Protein AF-A0A0A1HPQ3-F1 (afdb_monomer_lite)

Sequence (159 aa):
MTERQSLLNYGIATAYYEGGYVRIQRSITTYQKNAFGQADNSYLDSETMHQSAFIVRRLQSVITSKYGRHKLASDGTRFGAGQPIVTPSTIRGELIAQYAKLELEGHVENAELFAEHLIVERDSQDPSRVNVLFPPDYINGLRVFALLNQFRLQYDAAA

Structure (mmCIF, N/CA/C/O backbone):
data_AF-A0A0A1HPQ3-F1
#
_entry.id   AF-A0A0A1HPQ3-F1
#
loop_
_atom_site.group_PDB
_atom_site.id
_atom_site.type_symbol
_atom_site.label_atom_id
_atom_site.label_alt_id
_atom_site.label_comp_id
_atom_site.label_asym_id
_atom_site.label_entity_id
_atom_site.label_seq_id
_atom_site.pdbx_PDB_ins_code
_atom_site.Cartn_x
_atom_site.Cartn_y
_atom_site.Cartn_z
_atom_site.occupancy
_atom_site.B_iso_or_equiv
_atom_site.auth_seq_id
_atom_site.auth_comp_id
_atom_site.auth_asym_id
_atom_site.auth_atom_id
_atom_site.pdbx_PDB_model_num
ATOM 1 N N . MET A 1 1 ? 27.795 -4.197 -19.875 1.00 54.59 1 MET A N 1
ATOM 2 C CA . MET A 1 1 ? 26.699 -3.466 -19.198 1.00 54.59 1 MET A CA 1
ATOM 3 C C . MET A 1 1 ? 26.479 -2.159 -19.935 1.00 54.59 1 MET A C 1
ATOM 5 O O . MET A 1 1 ? 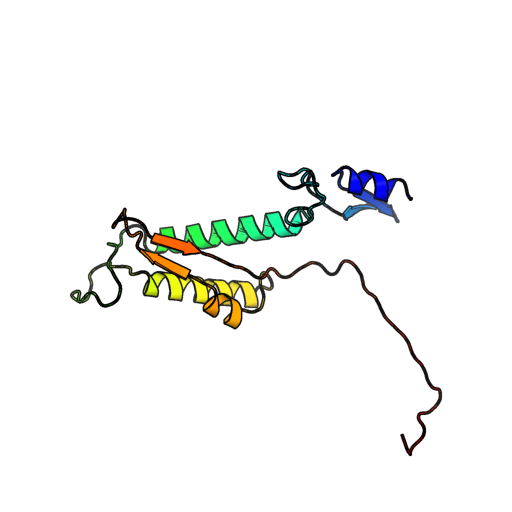27.457 -1.479 -20.209 1.00 54.59 1 MET A O 1
ATOM 9 N N . THR A 1 2 ? 25.243 -1.828 -20.306 1.00 83.38 2 THR A N 1
ATOM 10 C CA . THR A 1 2 ? 24.918 -0.526 -20.912 1.00 83.38 2 THR A CA 1
ATOM 11 C C . THR A 1 2 ? 24.932 0.565 -19.838 1.00 83.38 2 THR A C 1
ATOM 13 O O . THR A 1 2 ? 24.458 0.307 -18.735 1.00 83.38 2 THR A O 1
ATOM 16 N N . GLU A 1 3 ? 25.395 1.777 -20.148 1.00 86.00 3 GLU A N 1
ATOM 17 C CA . GLU A 1 3 ? 25.514 2.910 -19.205 1.00 86.00 3 GLU A CA 1
ATOM 18 C C . GLU A 1 3 ? 24.233 3.172 -18.388 1.00 86.00 3 GLU A C 1
ATOM 20 O O . GLU A 1 3 ? 24.280 3.385 -17.179 1.00 86.00 3 GLU A O 1
ATOM 25 N N . ARG A 1 4 ? 23.061 3.019 -19.017 1.00 86.06 4 ARG A N 1
ATOM 26 C CA . ARG A 1 4 ? 21.753 3.151 -18.352 1.00 86.06 4 ARG A CA 1
ATOM 27 C C . ARG A 1 4 ? 21.509 2.116 -17.252 1.00 86.06 4 ARG A C 1
ATOM 29 O O . ARG A 1 4 ? 20.929 2.443 -16.225 1.00 86.06 4 ARG A O 1
ATOM 36 N N . GLN A 1 5 ? 21.969 0.880 -17.444 1.00 85.19 5 GLN A N 1
ATOM 37 C CA . GLN A 1 5 ? 21.840 -0.163 -16.423 1.00 85.19 5 GLN A CA 1
ATOM 38 C C . GLN A 1 5 ? 22.733 0.145 -15.220 1.00 85.19 5 GLN A C 1
ATOM 40 O O . GLN A 1 5 ? 22.339 -0.114 -14.087 1.00 85.19 5 GLN A O 1
ATOM 45 N N . SER A 1 6 ? 23.907 0.739 -15.456 1.00 89.12 6 SER A N 1
ATOM 46 C CA . SER A 1 6 ? 24.766 1.215 -14.374 1.00 89.12 6 SER A CA 1
ATOM 47 C C . SER A 1 6 ? 24.057 2.293 -13.557 1.00 89.12 6 SER A C 1
ATOM 49 O O . SER A 1 6 ? 24.003 2.167 -12.341 1.00 89.12 6 SER A O 1
ATOM 51 N N . LEU A 1 7 ? 23.446 3.295 -14.203 1.00 90.06 7 LEU A N 1
ATOM 52 C CA . LEU A 1 7 ? 22.689 4.347 -13.507 1.00 90.06 7 LEU A CA 1
ATOM 53 C C . LEU A 1 7 ? 21.574 3.773 -12.619 1.00 90.06 7 LEU A C 1
ATOM 55 O O . LEU A 1 7 ? 21.462 4.157 -11.455 1.00 90.06 7 LEU A O 1
ATOM 59 N N . LEU A 1 8 ? 20.813 2.798 -13.127 1.00 88.44 8 LEU A N 1
ATOM 60 C CA . LEU A 1 8 ? 19.769 2.137 -12.341 1.00 88.44 8 LEU A CA 1
ATOM 61 C C . LEU A 1 8 ? 20.334 1.400 -11.117 1.00 88.44 8 LEU A C 1
ATOM 63 O O . LEU A 1 8 ? 19.769 1.501 -10.034 1.00 88.44 8 LEU A O 1
ATOM 67 N N . ASN A 1 9 ? 21.478 0.724 -11.252 1.00 84.50 9 ASN A N 1
ATOM 68 C CA . ASN A 1 9 ? 22.140 0.053 -10.125 1.00 84.50 9 ASN A CA 1
ATOM 69 C C . ASN A 1 9 ? 22.673 1.035 -9.059 1.00 84.50 9 ASN A C 1
ATOM 71 O O . ASN A 1 9 ? 22.987 0.622 -7.944 1.00 84.50 9 ASN A O 1
ATOM 75 N N . TYR A 1 10 ? 22.802 2.322 -9.396 1.00 88.00 10 TYR A N 1
ATOM 76 C CA . TYR A 1 10 ? 23.195 3.387 -8.470 1.00 88.00 10 TYR A CA 1
ATOM 77 C C . TYR A 1 10 ? 22.000 4.202 -7.947 1.00 88.00 10 TYR A C 1
ATOM 79 O O . TYR A 1 10 ? 22.204 5.238 -7.316 1.00 88.00 10 TYR A O 1
ATOM 87 N N . GLY A 1 11 ? 20.758 3.756 -8.173 1.00 88.06 11 GLY A N 1
ATOM 88 C CA . GLY A 1 11 ? 19.567 4.453 -7.674 1.00 88.06 11 GLY A CA 1
ATOM 89 C C . GLY A 1 11 ? 19.193 5.705 -8.469 1.00 88.06 11 GLY A C 1
ATOM 90 O O . GLY A 1 11 ? 18.516 6.586 -7.941 1.00 88.06 11 GLY A O 1
ATOM 91 N N . ILE A 1 12 ? 19.641 5.810 -9.723 1.00 91.25 12 ILE A N 1
ATOM 92 C CA . ILE A 1 12 ? 19.354 6.945 -10.603 1.00 91.25 12 ILE A CA 1
ATOM 93 C C . ILE A 1 12 ? 18.288 6.534 -11.622 1.00 91.25 12 ILE A C 1
ATOM 95 O O . ILE A 1 12 ? 18.503 5.641 -12.444 1.00 91.25 12 ILE A O 1
ATOM 99 N N . ALA A 1 13 ? 17.136 7.211 -11.583 1.00 91.81 13 ALA A N 1
ATOM 100 C CA . ALA A 1 13 ? 16.077 7.054 -12.576 1.00 91.81 13 ALA A CA 1
ATOM 101 C C . ALA A 1 13 ? 16.571 7.431 -13.982 1.00 91.81 13 ALA A C 1
ATOM 103 O O . ALA A 1 13 ? 17.382 8.340 -14.157 1.00 91.81 13 ALA A O 1
ATOM 104 N N . THR A 1 14 ? 16.066 6.735 -14.998 1.00 92.19 14 THR A N 1
ATOM 105 C CA . THR A 1 14 ? 16.537 6.889 -16.382 1.00 92.19 14 THR A CA 1
ATOM 106 C C . THR A 1 14 ? 15.423 7.355 -17.308 1.00 92.19 14 THR A C 1
ATOM 108 O O . THR A 1 14 ? 14.244 7.043 -17.120 1.00 92.19 14 THR A O 1
ATOM 111 N N . ALA A 1 15 ? 15.814 8.096 -18.342 1.00 92.38 15 ALA A N 1
ATOM 112 C CA . ALA A 1 15 ? 14.950 8.578 -19.408 1.00 92.38 15 ALA A CA 1
ATOM 113 C C . ALA A 1 15 ? 15.613 8.333 -20.768 1.00 92.38 15 ALA A C 1
ATOM 115 O O . ALA A 1 15 ? 16.831 8.152 -20.867 1.00 92.38 15 ALA A O 1
ATOM 116 N N . TYR A 1 16 ? 14.809 8.334 -21.825 1.00 91.06 16 TYR A N 1
ATOM 117 C CA . TYR A 1 16 ? 15.282 8.221 -23.198 1.00 91.06 16 TYR A CA 1
ATOM 118 C C . TYR A 1 16 ? 14.597 9.251 -24.093 1.00 91.06 16 TYR A C 1
ATOM 120 O O . TYR A 1 16 ? 13.502 9.724 -23.793 1.00 91.06 16 TYR A O 1
ATOM 128 N N . TYR A 1 17 ? 15.268 9.614 -25.181 1.00 93.25 17 TYR A N 1
ATOM 129 C CA . TYR A 1 17 ? 14.737 10.509 -26.199 1.00 93.25 17 TYR A CA 1
ATOM 130 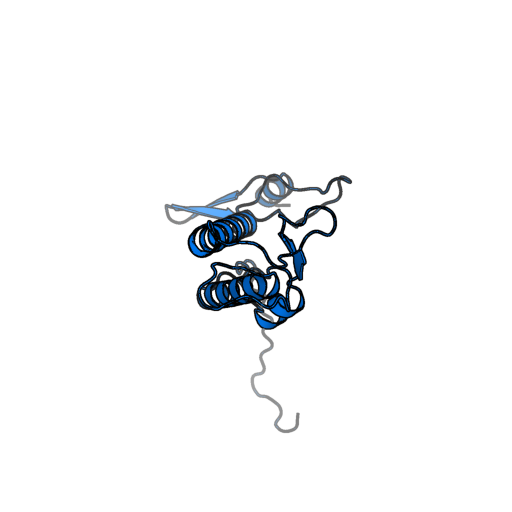C C . TYR A 1 17 ? 14.505 9.722 -27.481 1.00 93.25 17 TYR A C 1
ATOM 132 O O . TYR A 1 17 ? 15.414 9.048 -27.965 1.00 93.25 17 TYR A O 1
ATOM 140 N N . GLU A 1 18 ? 13.300 9.815 -28.027 1.00 92.56 18 GLU A N 1
ATOM 141 C CA . GLU A 1 18 ? 12.951 9.186 -29.294 1.00 92.56 18 GLU A CA 1
ATOM 142 C C . GLU A 1 18 ? 11.836 9.975 -29.982 1.00 92.56 18 GLU A C 1
ATOM 144 O O . GLU A 1 18 ? 10.845 10.356 -29.354 1.00 92.56 18 GLU A O 1
ATOM 149 N N . GLY A 1 19 ? 11.996 10.218 -31.286 1.00 89.31 19 GLY A N 1
ATOM 150 C CA . GLY A 1 19 ? 10.945 10.808 -32.117 1.00 89.31 19 GLY A CA 1
ATOM 151 C C . GLY A 1 19 ? 10.482 12.199 -31.673 1.00 89.31 19 GLY A C 1
ATOM 152 O O . GLY A 1 19 ? 9.301 12.500 -31.798 1.00 89.31 19 GLY A O 1
ATOM 153 N N . GLY A 1 20 ? 11.376 13.033 -31.128 1.00 95.19 20 GLY A N 1
ATOM 154 C CA . GLY A 1 20 ? 11.040 14.403 -30.716 1.00 95.19 20 GLY A CA 1
ATOM 155 C C . GLY A 1 20 ? 10.730 14.582 -29.230 1.00 95.19 20 GLY A C 1
ATOM 156 O O . GLY A 1 20 ? 10.661 15.719 -28.770 1.00 95.19 20 GLY A O 1
ATOM 157 N N . TYR A 1 21 ? 10.587 13.496 -28.466 1.00 92.44 21 TYR A N 1
ATOM 158 C CA . TYR A 1 21 ? 10.111 13.552 -27.084 1.00 92.44 21 TYR A CA 1
ATOM 159 C C . TYR A 1 21 ? 11.056 12.841 -26.118 1.00 92.44 21 TYR A C 1
ATOM 161 O O . TYR A 1 21 ? 11.641 11.808 -26.444 1.00 92.44 21 TYR A O 1
ATOM 169 N N . VAL A 1 22 ? 11.162 13.382 -24.902 1.00 92.88 22 VAL A N 1
ATOM 170 C CA . VAL A 1 22 ? 11.797 12.707 -23.764 1.00 92.88 22 VAL A CA 1
ATOM 171 C C . VAL A 1 22 ? 10.738 11.897 -23.027 1.00 92.88 22 VAL A C 1
ATOM 173 O O . VAL A 1 22 ? 9.661 12.405 -22.719 1.00 92.88 22 VAL A O 1
ATOM 176 N N . ARG A 1 23 ? 11.049 10.636 -22.735 1.00 90.88 23 ARG A N 1
ATOM 177 C CA . ARG A 1 23 ? 10.182 9.702 -22.018 1.00 90.88 23 ARG A CA 1
ATOM 178 C C . ARG A 1 23 ? 10.930 9.100 -20.839 1.00 90.88 23 ARG A C 1
ATOM 180 O O . ARG A 1 23 ? 12.125 8.819 -20.924 1.00 90.88 23 ARG A O 1
ATOM 187 N N . ILE A 1 24 ? 10.214 8.883 -19.742 1.00 90.75 24 ILE A N 1
ATOM 188 C CA . ILE A 1 24 ? 10.736 8.137 -18.597 1.00 90.75 24 ILE A CA 1
ATOM 189 C C . ILE A 1 24 ? 10.919 6.684 -19.035 1.00 90.75 24 ILE A C 1
ATOM 191 O O . ILE A 1 24 ? 9.993 6.072 -19.559 1.00 90.75 24 ILE A O 1
ATOM 195 N N . GLN A 1 25 ? 12.119 6.145 -18.826 1.00 88.06 25 GLN A N 1
ATOM 196 C CA . GLN A 1 25 ? 12.401 4.734 -19.072 1.00 88.06 25 GLN A CA 1
ATOM 197 C C . GLN A 1 25 ? 12.076 3.905 -17.829 1.00 88.06 25 GLN A C 1
ATOM 199 O O . GLN A 1 25 ? 11.348 2.919 -17.911 1.00 88.06 25 GLN A O 1
ATOM 204 N N . ARG A 1 26 ? 12.620 4.303 -16.673 1.00 89.38 26 ARG A N 1
ATOM 205 C CA . ARG A 1 26 ? 12.306 3.692 -15.380 1.00 89.38 26 ARG A CA 1
ATOM 206 C C . ARG A 1 26 ? 12.525 4.687 -14.249 1.00 89.38 26 ARG A C 1
ATOM 208 O O . ARG A 1 26 ? 13.618 5.242 -14.113 1.00 89.38 26 ARG A O 1
ATOM 215 N N . SER A 1 27 ? 11.497 4.846 -13.426 1.00 90.62 27 SER A N 1
ATOM 216 C CA . SER A 1 27 ? 11.533 5.640 -12.203 1.00 90.62 27 SER A CA 1
ATOM 217 C C . SER A 1 27 ? 11.855 4.743 -11.016 1.00 90.62 27 SER A C 1
ATOM 219 O O . SER A 1 27 ? 10.996 4.004 -10.544 1.00 90.62 27 SER A O 1
ATOM 221 N N . ILE A 1 28 ? 13.088 4.819 -10.523 1.00 91.19 28 ILE A N 1
ATOM 222 C CA . ILE A 1 28 ? 13.502 4.114 -9.308 1.00 91.19 28 ILE A CA 1
ATOM 223 C C . ILE A 1 28 ? 13.767 5.093 -8.168 1.00 91.19 28 ILE A C 1
ATOM 225 O O . ILE A 1 28 ? 14.018 6.278 -8.397 1.00 91.19 28 ILE A O 1
ATOM 229 N N . THR A 1 29 ? 13.719 4.593 -6.942 1.00 90.31 29 THR A N 1
ATOM 230 C CA . THR A 1 29 ? 14.148 5.310 -5.748 1.00 90.31 29 THR A CA 1
ATOM 231 C C . THR A 1 29 ? 15.654 5.135 -5.525 1.00 90.31 29 THR A C 1
ATOM 233 O O . THR A 1 29 ? 16.322 4.295 -6.136 1.00 90.31 29 THR A O 1
ATOM 236 N N . THR A 1 30 ? 16.197 5.911 -4.588 1.00 90.81 30 THR A N 1
ATOM 237 C CA . THR A 1 30 ? 17.578 5.756 -4.114 1.00 90.81 30 THR A CA 1
ATOM 238 C C . THR A 1 30 ? 17.755 4.563 -3.167 1.00 90.81 30 THR A C 1
ATOM 240 O O . THR A 1 30 ? 18.877 4.271 -2.753 1.00 90.81 30 THR A O 1
ATOM 243 N N . TYR A 1 31 ? 16.675 3.850 -2.825 1.00 87.69 31 TYR A N 1
ATOM 244 C CA . TYR A 1 31 ? 16.735 2.640 -2.016 1.00 87.69 31 TYR A CA 1
ATOM 245 C C . TYR A 1 31 ? 17.269 1.481 -2.863 1.00 87.69 31 TYR A C 1
ATOM 247 O O . TYR A 1 31 ? 16.612 1.020 -3.792 1.00 87.69 31 TYR A O 1
ATOM 255 N N . GLN A 1 32 ? 18.488 1.038 -2.555 1.00 86.06 32 GLN A N 1
ATOM 256 C CA . GLN A 1 32 ? 19.167 -0.056 -3.266 1.00 86.06 32 GLN A CA 1
ATOM 257 C C . GLN A 1 32 ? 19.515 -1.231 -2.349 1.00 86.06 32 GLN A C 1
ATOM 259 O O . GLN A 1 32 ? 19.761 -2.343 -2.816 1.00 86.06 32 GLN A O 1
ATOM 264 N N . LYS A 1 33 ? 19.621 -0.968 -1.043 1.00 88.31 33 LYS A N 1
ATOM 265 C CA . LYS A 1 33 ? 20.127 -1.916 -0.058 1.00 88.31 33 LYS A CA 1
ATOM 266 C C . LYS A 1 33 ? 19.297 -1.877 1.213 1.00 88.31 33 LYS A C 1
ATOM 268 O O . LYS A 1 33 ? 18.892 -0.801 1.651 1.00 88.31 33 LYS A O 1
ATOM 273 N N . ASN A 1 34 ? 19.129 -3.040 1.828 1.00 88.56 34 ASN A N 1
ATOM 274 C CA . ASN A 1 34 ? 18.545 -3.154 3.156 1.00 88.56 34 ASN A CA 1
ATOM 275 C C . ASN A 1 34 ? 19.520 -2.681 4.252 1.00 88.56 34 ASN A C 1
ATOM 277 O O . ASN A 1 34 ? 20.669 -2.313 3.986 1.00 88.56 34 ASN A O 1
ATOM 281 N N . ALA A 1 35 ? 19.074 -2.728 5.510 1.00 88.31 35 ALA A N 1
ATOM 282 C CA . ALA A 1 35 ? 19.870 -2.314 6.670 1.00 88.31 35 ALA A CA 1
ATOM 283 C C . ALA A 1 35 ? 21.193 -3.095 6.838 1.00 88.31 35 ALA A C 1
ATOM 285 O O . ALA A 1 35 ? 22.121 -2.595 7.467 1.00 88.31 35 ALA A O 1
ATOM 286 N N . PHE A 1 36 ? 21.301 -4.292 6.251 1.00 90.31 36 PHE A N 1
ATOM 287 C CA . PHE A 1 36 ? 22.507 -5.127 6.265 1.00 90.31 36 PHE A CA 1
ATOM 288 C C . PHE A 1 36 ? 23.408 -4.901 5.040 1.00 90.31 36 PHE A C 1
ATOM 290 O O . PHE A 1 36 ? 24.392 -5.614 4.850 1.00 90.31 36 PHE A O 1
ATOM 297 N N . GLY A 1 37 ? 23.084 -3.926 4.185 1.00 85.81 37 GLY A N 1
ATOM 298 C CA . GLY A 1 37 ? 23.857 -3.605 2.988 1.00 85.81 37 GLY A CA 1
ATOM 299 C C . GLY A 1 37 ? 23.677 -4.591 1.827 1.00 85.81 37 GLY A C 1
ATOM 300 O O . GLY A 1 37 ? 24.415 -4.495 0.841 1.00 85.81 37 GLY A O 1
ATOM 301 N N . GLN A 1 38 ? 22.718 -5.515 1.921 1.00 87.81 38 GLN A N 1
ATOM 302 C CA . GLN A 1 38 ? 22.377 -6.462 0.856 1.00 87.81 38 GLN A CA 1
ATOM 303 C C . GLN A 1 38 ? 21.414 -5.815 -0.139 1.00 87.81 38 GLN A C 1
ATOM 305 O O . GLN A 1 38 ? 20.610 -4.975 0.255 1.00 87.81 38 GLN A O 1
ATOM 310 N N . ALA A 1 39 ? 21.497 -6.201 -1.415 1.00 85.00 39 ALA A N 1
ATOM 311 C CA . ALA A 1 39 ? 20.596 -5.694 -2.448 1.00 85.00 39 ALA A CA 1
ATOM 312 C C . ALA A 1 39 ? 19.136 -6.037 -2.113 1.00 85.00 39 ALA A C 1
ATOM 314 O O . ALA A 1 39 ? 18.830 -7.188 -1.808 1.00 85.00 39 ALA A O 1
ATOM 315 N N . ASP A 1 40 ? 18.259 -5.037 -2.177 1.00 84.69 40 ASP A N 1
ATOM 316 C CA . ASP A 1 40 ? 16.842 -5.163 -1.835 1.00 84.69 40 ASP A CA 1
ATOM 317 C C . ASP A 1 40 ? 16.005 -4.303 -2.786 1.00 84.69 40 ASP A C 1
ATOM 319 O O . ASP A 1 40 ? 16.295 -3.123 -2.996 1.00 84.69 40 ASP A O 1
ATOM 323 N N . ASN A 1 41 ? 14.981 -4.911 -3.384 1.00 81.88 41 ASN A N 1
ATOM 324 C CA . ASN A 1 41 ? 14.104 -4.272 -4.356 1.00 81.88 41 ASN A CA 1
ATOM 325 C C . ASN A 1 41 ? 12.747 -3.838 -3.781 1.00 81.88 41 ASN A C 1
ATOM 327 O O . ASN A 1 41 ? 11.953 -3.264 -4.526 1.00 81.88 41 ASN A O 1
ATOM 331 N N . SER A 1 42 ? 12.493 -4.051 -2.487 1.00 81.81 42 SER A N 1
ATOM 332 C CA . SER A 1 42 ? 11.188 -3.821 -1.846 1.00 81.81 42 SER A CA 1
ATOM 333 C C . SER A 1 42 ? 10.649 -2.400 -2.041 1.00 81.81 42 SER A C 1
ATOM 335 O O . SER A 1 42 ? 9.445 -2.197 -2.158 1.00 81.81 42 SER A O 1
ATOM 337 N N . TYR A 1 43 ? 11.544 -1.412 -2.124 1.00 83.75 43 TYR A N 1
ATOM 338 C CA . TYR A 1 43 ? 11.203 -0.005 -2.363 1.00 83.75 43 TYR A CA 1
ATOM 339 C C . TYR A 1 43 ? 11.883 0.566 -3.609 1.00 83.75 43 TYR A C 1
ATOM 341 O O . TYR A 1 43 ? 12.052 1.779 -3.717 1.00 83.75 43 TYR A O 1
ATOM 349 N N . LEU A 1 44 ? 12.320 -0.292 -4.535 1.00 87.62 44 LEU A N 1
ATOM 350 C CA . LEU A 1 44 ? 13.103 0.130 -5.696 1.00 87.62 44 LEU A CA 1
ATOM 351 C C . LEU A 1 44 ? 12.277 0.970 -6.666 1.00 87.62 44 LEU A C 1
ATOM 353 O O . LEU A 1 44 ? 12.744 2.012 -7.106 1.00 87.62 44 LEU A O 1
ATOM 357 N N . ASP A 1 45 ? 11.076 0.522 -7.019 1.00 88.75 45 ASP A N 1
ATOM 358 C CA . ASP A 1 45 ? 10.247 1.207 -8.007 1.00 88.75 45 ASP A CA 1
ATOM 359 C C . ASP A 1 45 ? 9.422 2.322 -7.351 1.00 88.75 45 ASP A C 1
ATOM 361 O O . ASP A 1 45 ? 8.755 2.140 -6.329 1.00 88.75 45 ASP A O 1
ATOM 365 N N . SER A 1 46 ? 9.476 3.510 -7.955 1.00 90.69 46 SER A N 1
ATOM 366 C CA . SER A 1 46 ? 8.821 4.701 -7.412 1.00 90.69 46 SER A CA 1
ATOM 367 C C . SER A 1 46 ? 7.297 4.581 -7.459 1.00 90.69 46 SER A C 1
ATOM 369 O O . SER A 1 46 ? 6.603 5.059 -6.561 1.00 90.69 46 SER A O 1
ATOM 371 N N . GLU A 1 47 ? 6.761 3.925 -8.487 1.00 90.44 47 GLU A N 1
ATOM 372 C CA . GLU A 1 47 ? 5.325 3.776 -8.709 1.00 90.44 47 GLU A CA 1
ATOM 373 C C . GLU A 1 47 ? 4.645 3.039 -7.543 1.00 90.44 47 GLU A C 1
ATOM 375 O O . GLU A 1 47 ? 3.648 3.531 -7.012 1.00 90.44 47 GLU A O 1
ATOM 380 N N . THR A 1 48 ? 5.249 1.949 -7.055 1.00 90.25 48 THR A N 1
ATOM 381 C CA . THR A 1 48 ? 4.764 1.181 -5.894 1.00 90.25 48 THR A CA 1
ATOM 382 C C . THR A 1 48 ? 4.700 2.046 -4.632 1.00 90.25 48 THR A C 1
ATOM 384 O O . THR A 1 48 ? 3.726 2.000 -3.878 1.00 90.25 48 THR A O 1
ATOM 387 N N . MET A 1 49 ? 5.698 2.909 -4.415 1.00 91.31 49 MET A N 1
ATOM 388 C CA . MET A 1 49 ? 5.715 3.823 -3.268 1.00 91.31 49 MET A CA 1
ATOM 389 C C . MET A 1 49 ? 4.637 4.902 -3.355 1.00 91.31 49 MET A C 1
ATOM 391 O O . MET A 1 49 ? 4.013 5.239 -2.346 1.00 91.31 49 MET A O 1
ATOM 395 N N . HIS A 1 50 ? 4.385 5.433 -4.552 1.00 92.75 50 HIS A N 1
ATOM 396 C CA . HIS A 1 50 ? 3.321 6.413 -4.766 1.00 92.75 50 HIS A CA 1
ATOM 397 C C . HIS A 1 50 ? 1.935 5.793 -4.565 1.00 92.75 50 HIS A C 1
ATOM 399 O O . HIS A 1 50 ? 1.084 6.406 -3.918 1.00 92.75 50 HIS A O 1
ATOM 405 N N . GLN A 1 51 ? 1.728 4.572 -5.055 1.00 93.81 51 GLN A N 1
ATOM 406 C CA . GLN A 1 51 ? 0.494 3.808 -4.871 1.00 93.81 51 GLN A CA 1
ATOM 407 C C . GLN A 1 51 ? 0.243 3.494 -3.393 1.00 93.81 51 GLN A C 1
ATOM 409 O O . GLN A 1 51 ? -0.839 3.781 -2.881 1.00 93.81 51 GLN A O 1
ATOM 414 N N . SER A 1 52 ? 1.271 3.029 -2.677 1.00 94.19 52 SER A N 1
ATOM 415 C CA . SER A 1 52 ? 1.223 2.818 -1.227 1.00 94.19 52 SER A CA 1
ATOM 416 C C . SER A 1 52 ? 0.828 4.094 -0.476 1.00 94.19 52 SER A C 1
ATOM 418 O O . SER A 1 52 ? -0.125 4.106 0.307 1.00 94.19 52 SER A O 1
ATOM 420 N N . ALA A 1 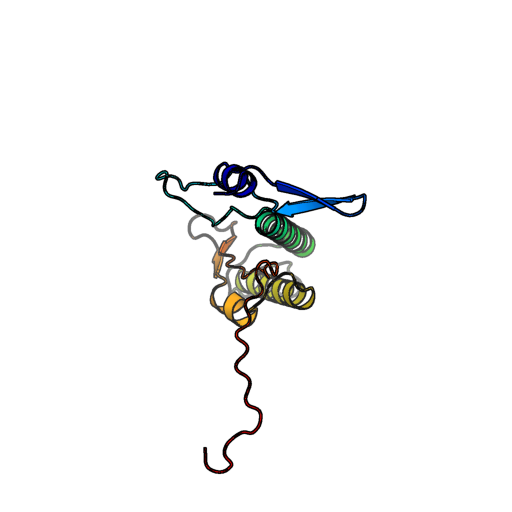53 ? 1.485 5.218 -0.781 1.00 94.88 53 ALA A N 1
ATOM 421 C CA . ALA A 1 53 ? 1.179 6.500 -0.154 1.00 94.88 53 ALA A CA 1
ATOM 422 C C . ALA A 1 53 ? -0.246 6.993 -0.463 1.00 94.88 53 ALA A C 1
ATOM 424 O O . ALA A 1 53 ? -0.903 7.567 0.408 1.00 94.88 53 ALA A O 1
ATOM 425 N N . PHE A 1 54 ? -0.733 6.787 -1.688 1.00 96.19 54 PHE A N 1
ATOM 426 C CA . PHE A 1 54 ? -2.108 7.103 -2.074 1.00 96.19 54 PHE A CA 1
ATOM 427 C C . PHE A 1 54 ? -3.122 6.289 -1.260 1.00 96.19 54 PHE A C 1
ATOM 429 O O . PHE A 1 54 ? -4.030 6.869 -0.657 1.00 96.19 54 PHE A O 1
ATOM 436 N N . ILE A 1 55 ? -2.931 4.970 -1.180 1.00 95.88 55 ILE A N 1
ATOM 437 C CA . ILE A 1 55 ? -3.837 4.055 -0.477 1.00 95.88 55 ILE A CA 1
ATOM 438 C C . ILE A 1 55 ? -3.883 4.386 1.016 1.00 95.88 55 ILE A C 1
ATOM 440 O O . ILE A 1 55 ? -4.967 4.596 1.558 1.00 95.88 55 ILE A O 1
ATOM 444 N N . VAL A 1 56 ? -2.731 4.541 1.675 1.00 95.25 56 VAL A N 1
ATOM 445 C CA . VAL A 1 56 ? -2.676 4.869 3.111 1.00 95.25 56 VAL A CA 1
ATOM 446 C C . VAL A 1 56 ? -3.392 6.189 3.418 1.00 95.25 56 VAL A C 1
ATOM 448 O O . VAL A 1 56 ? -4.190 6.255 4.356 1.00 95.25 56 VAL A O 1
ATOM 451 N N . ARG A 1 57 ? -3.182 7.236 2.605 1.00 96.00 57 ARG A N 1
ATOM 452 C CA . ARG A 1 57 ? -3.867 8.532 2.781 1.00 96.00 57 ARG A CA 1
ATOM 453 C C . ARG A 1 57 ? -5.376 8.417 2.596 1.00 96.00 57 ARG A C 1
ATOM 455 O O . ARG A 1 57 ? -6.137 9.013 3.359 1.00 96.00 57 ARG A O 1
ATOM 462 N N . ARG A 1 58 ? -5.823 7.638 1.610 1.00 94.88 58 ARG A N 1
ATOM 463 C CA . ARG A 1 58 ? -7.249 7.383 1.387 1.00 94.88 58 ARG A CA 1
ATOM 464 C C . ARG A 1 58 ? -7.879 6.677 2.583 1.00 94.88 58 ARG A C 1
ATOM 466 O O . ARG A 1 58 ? -8.925 7.116 3.055 1.00 94.88 58 ARG A O 1
ATOM 473 N N . LEU A 1 59 ? -7.241 5.629 3.102 1.00 93.81 59 LEU A N 1
ATOM 474 C CA . LEU A 1 59 ? -7.739 4.900 4.271 1.00 93.81 59 LEU A CA 1
ATOM 475 C C . LEU A 1 59 ? -7.817 5.806 5.503 1.00 93.81 59 LEU A C 1
ATOM 477 O O . LEU A 1 59 ? -8.841 5.825 6.186 1.00 93.81 59 LEU A O 1
ATOM 481 N N . GLN A 1 60 ? -6.786 6.623 5.742 1.00 93.19 60 GLN A N 1
ATOM 482 C CA . GLN A 1 60 ? -6.800 7.625 6.808 1.00 93.19 60 GLN A CA 1
ATOM 483 C C . GLN A 1 60 ? -7.990 8.583 6.664 1.00 93.19 60 GLN A C 1
ATOM 485 O O . GLN A 1 60 ? -8.693 8.839 7.644 1.00 93.19 60 GLN A O 1
ATOM 490 N N . SER A 1 61 ? -8.248 9.086 5.453 1.00 93.88 61 SER A N 1
ATOM 491 C CA . SER A 1 61 ? -9.397 9.953 5.178 1.00 93.88 61 SER A CA 1
ATOM 492 C C . SER A 1 61 ? -10.722 9.256 5.491 1.00 93.88 61 SER A C 1
ATOM 494 O O . SER A 1 61 ? -11.561 9.834 6.174 1.00 93.88 61 SER A O 1
ATOM 496 N N . VAL A 1 62 ? -10.917 8.012 5.046 1.00 93.38 62 VAL A N 1
ATOM 497 C CA . VAL A 1 62 ? -12.163 7.265 5.291 1.00 93.38 62 VAL A CA 1
ATOM 498 C C . VAL A 1 62 ? -12.409 7.078 6.787 1.00 93.38 62 VAL A C 1
ATOM 500 O O . VAL A 1 62 ? -13.502 7.372 7.278 1.00 93.38 62 VAL A O 1
ATOM 503 N N . ILE A 1 63 ? -11.391 6.628 7.525 1.00 93.00 63 ILE A N 1
ATOM 504 C CA . ILE A 1 63 ? -11.514 6.362 8.960 1.00 93.00 63 ILE A CA 1
ATOM 505 C C . ILE A 1 63 ? -11.785 7.653 9.735 1.00 93.00 63 ILE A C 1
ATOM 507 O O . ILE A 1 63 ? -12.712 7.700 10.545 1.00 93.00 63 ILE A O 1
ATOM 511 N N . THR A 1 64 ? -11.027 8.719 9.473 1.00 92.06 64 THR A N 1
ATOM 512 C CA . THR A 1 64 ? -11.179 9.987 10.203 1.00 92.06 64 THR A CA 1
ATOM 513 C C . THR A 1 64 ? -12.502 10.684 9.893 1.00 92.06 64 THR A C 1
ATOM 515 O O . THR A 1 64 ? -13.142 11.192 10.815 1.00 92.06 64 THR A O 1
ATOM 518 N N . SER A 1 65 ? -12.971 10.654 8.642 1.00 92.88 65 SER A N 1
ATOM 519 C CA . SER A 1 65 ? -14.256 11.255 8.268 1.00 92.88 65 SER A CA 1
ATOM 520 C C . SER A 1 65 ? -15.453 10.498 8.843 1.00 92.88 65 SER A C 1
ATOM 522 O O . SER A 1 65 ? -16.407 11.126 9.299 1.00 92.88 65 SER A O 1
ATOM 524 N N . LYS A 1 66 ? -15.419 9.159 8.848 1.00 92.69 66 LYS A N 1
ATOM 525 C CA . LYS A 1 66 ? -16.557 8.339 9.291 1.00 92.69 66 LYS A CA 1
ATOM 526 C C . LYS A 1 66 ? -16.595 8.146 10.808 1.00 92.69 66 LYS A C 1
ATOM 528 O O . LYS A 1 66 ? -17.667 8.206 11.406 1.00 92.69 66 LYS A O 1
ATOM 533 N N . TYR A 1 67 ? -15.436 7.954 11.438 1.00 93.88 67 TYR A N 1
ATOM 534 C CA . TYR A 1 67 ? -15.339 7.532 12.839 1.00 93.88 67 TYR A CA 1
ATOM 535 C C . TYR A 1 67 ? -14.721 8.575 13.780 1.00 93.88 67 TYR A C 1
ATOM 537 O O . TYR A 1 67 ? -14.622 8.313 14.975 1.00 93.88 67 TYR A O 1
ATOM 545 N N . GLY A 1 68 ? -14.378 9.781 13.312 1.00 89.75 68 GLY A N 1
ATOM 546 C CA . GLY A 1 68 ? -13.640 10.782 14.102 1.00 89.75 68 GLY A CA 1
ATOM 547 C C . GLY A 1 68 ? -14.274 11.230 15.434 1.00 89.75 68 GLY A C 1
ATOM 548 O O . GLY A 1 68 ? -13.582 11.792 16.276 1.00 89.75 68 GLY A O 1
ATOM 549 N N . ARG A 1 69 ? -15.573 10.982 15.660 1.00 92.06 69 ARG A N 1
ATOM 550 C CA . ARG A 1 69 ? -16.284 11.261 16.931 1.00 92.06 69 ARG A CA 1
ATOM 551 C C . ARG A 1 69 ? -16.874 10.012 17.603 1.00 92.06 69 ARG A C 1
ATOM 553 O O . ARG A 1 69 ? -17.750 10.137 18.458 1.00 92.06 69 ARG A O 1
ATOM 560 N N . HIS A 1 70 ? -16.457 8.817 17.188 1.00 94.44 70 HIS A N 1
ATOM 561 C CA . HIS A 1 70 ? -16.967 7.561 17.739 1.00 94.44 70 HIS A CA 1
ATOM 562 C C . HIS A 1 70 ? -16.174 7.131 18.973 1.00 94.44 70 HIS A C 1
ATOM 564 O O . HIS A 1 70 ? -14.968 7.343 19.071 1.00 94.44 70 HIS A O 1
ATOM 570 N N . LYS A 1 71 ? -16.860 6.484 19.915 1.00 94.31 71 LYS A N 1
ATOM 571 C CA . LYS A 1 71 ? -16.230 5.791 21.041 1.00 94.31 71 LYS A CA 1
ATOM 572 C C . LYS A 1 71 ? -15.688 4.448 20.563 1.00 94.31 71 LYS A C 1
ATOM 574 O O . LYS A 1 71 ? -16.387 3.732 19.850 1.00 94.31 71 LYS A O 1
ATOM 579 N N . LEU A 1 72 ? -14.489 4.079 20.996 1.00 94.69 72 LEU A N 1
ATOM 580 C CA . LEU A 1 72 ? -13.927 2.761 20.716 1.00 94.69 72 LEU A CA 1
ATOM 581 C C . LEU A 1 72 ? -14.432 1.734 21.739 1.00 94.69 72 LEU A C 1
ATOM 583 O O . LEU A 1 72 ? -14.232 1.898 22.945 1.00 94.69 72 LEU A O 1
ATOM 587 N N . ALA A 1 73 ? -15.067 0.666 21.261 1.00 95.00 73 ALA A N 1
ATOM 588 C CA . ALA A 1 73 ? -15.488 -0.475 22.070 1.00 95.00 73 ALA A CA 1
ATOM 589 C C . ALA A 1 73 ? -14.839 -1.772 21.575 1.00 95.00 73 ALA A C 1
ATOM 591 O O . ALA A 1 73 ? -14.398 -1.867 20.432 1.00 95.00 73 ALA A O 1
ATOM 592 N N . SER A 1 74 ? -14.788 -2.783 22.441 1.00 94.25 74 SER A N 1
ATOM 593 C CA . SER A 1 74 ? -14.343 -4.123 22.049 1.00 94.25 74 SER A CA 1
ATOM 594 C C . SER A 1 74 ? -15.449 -4.850 21.279 1.00 94.25 74 SER A C 1
ATOM 596 O O . SER A 1 74 ? -16.638 -4.573 21.474 1.00 94.25 74 SER A O 1
ATOM 598 N N . ASP A 1 75 ? -15.076 -5.801 20.429 1.00 92.19 75 ASP A N 1
ATOM 599 C CA . ASP A 1 75 ? -16.050 -6.642 19.732 1.00 92.19 75 ASP A CA 1
ATOM 600 C C . ASP A 1 75 ? -16.933 -7.421 20.722 1.00 92.19 75 ASP A C 1
ATOM 602 O O . ASP A 1 75 ? -16.499 -7.796 21.810 1.00 92.19 75 ASP A O 1
ATOM 606 N N . GLY A 1 76 ? -18.210 -7.600 20.374 1.00 90.38 76 GLY A N 1
ATOM 607 C CA . GLY A 1 76 ? -19.205 -8.237 21.248 1.00 90.38 76 GLY A CA 1
ATOM 608 C C . GLY A 1 76 ? -19.749 -7.352 22.380 1.00 90.38 76 GLY A C 1
ATOM 609 O O . GLY A 1 76 ? -20.643 -7.785 23.110 1.00 90.38 76 GLY A O 1
ATOM 610 N N . THR A 1 77 ? -19.275 -6.107 22.524 1.00 92.31 77 THR A N 1
ATOM 611 C CA . THR A 1 77 ? -19.831 -5.165 23.510 1.00 92.31 77 THR A CA 1
ATOM 612 C C . THR A 1 77 ? -21.300 -4.877 23.196 1.00 92.31 77 THR A C 1
ATOM 614 O O . THR A 1 77 ? -21.643 -4.473 22.088 1.00 92.31 77 THR A O 1
ATOM 617 N N . ARG A 1 78 ? -22.178 -5.028 24.191 1.00 90.12 78 ARG A N 1
ATOM 618 C CA . ARG A 1 78 ? -23.585 -4.623 24.086 1.00 90.12 78 ARG A CA 1
ATOM 619 C C . ARG A 1 78 ? -23.715 -3.123 24.337 1.00 90.12 78 ARG A C 1
ATOM 621 O O . ARG A 1 78 ? -23.411 -2.655 25.430 1.00 90.12 78 ARG A O 1
ATOM 628 N N . PHE A 1 79 ? -24.202 -2.379 23.352 1.00 90.75 79 PHE A N 1
ATOM 629 C CA . PHE A 1 79 ? -24.487 -0.950 23.476 1.00 90.75 79 PHE A CA 1
ATOM 630 C C . PHE A 1 79 ? -25.875 -0.612 22.929 1.00 90.75 79 PHE A C 1
ATOM 632 O O . PHE A 1 79 ? -26.387 -1.282 22.035 1.00 90.75 79 PHE A O 1
ATOM 639 N N . GLY A 1 80 ? -26.501 0.417 23.504 1.00 87.75 80 GLY A N 1
ATOM 640 C CA . GLY A 1 80 ? -27.817 0.887 23.073 1.00 87.75 80 GLY A CA 1
ATOM 641 C C . GLY A 1 80 ? -27.790 1.458 21.653 1.00 87.75 80 GLY A C 1
ATOM 642 O O . GLY A 1 80 ? -26.779 2.013 21.214 1.00 87.75 80 GLY A O 1
ATOM 643 N N . ALA A 1 81 ? -28.915 1.342 20.947 1.00 85.94 81 ALA A N 1
ATOM 644 C CA . ALA A 1 81 ? -29.072 1.892 19.605 1.00 85.94 81 ALA A CA 1
ATOM 645 C C . ALA A 1 81 ? -28.810 3.413 19.581 1.00 85.94 81 ALA A C 1
ATOM 647 O O . ALA A 1 81 ? -29.150 4.129 20.522 1.00 85.94 81 ALA A O 1
ATOM 648 N N . GLY A 1 82 ? -28.191 3.902 18.502 1.00 85.75 82 GLY A N 1
ATOM 649 C CA . GLY A 1 82 ? -27.902 5.329 18.296 1.00 85.75 82 GLY A CA 1
ATOM 650 C C . GLY A 1 82 ? -26.624 5.852 18.963 1.00 85.75 82 GLY A C 1
ATOM 651 O O . GLY A 1 82 ? -26.292 7.024 18.804 1.00 85.75 82 GLY A O 1
ATOM 652 N N . GLN A 1 83 ? -25.877 5.014 19.687 1.00 90.75 83 GLN A N 1
ATOM 653 C CA . GLN A 1 83 ? -24.577 5.405 20.230 1.00 90.75 83 GLN A CA 1
ATOM 654 C C . GLN A 1 83 ? -23.501 5.382 19.129 1.00 90.75 83 GLN A C 1
ATOM 656 O O . GLN A 1 83 ? -23.329 4.341 18.494 1.00 90.75 83 GLN A O 1
ATOM 661 N N . PRO A 1 84 ? -22.734 6.472 18.918 1.00 91.81 84 PRO A N 1
ATOM 662 C CA . PRO A 1 84 ? -21.631 6.484 17.960 1.00 91.81 84 PRO A CA 1
ATOM 663 C C . PRO A 1 84 ? -20.463 5.673 18.531 1.00 91.81 84 PRO A C 1
ATOM 665 O O . PRO A 1 84 ? -19.625 6.192 19.273 1.00 91.81 84 PRO A O 1
ATOM 668 N N . ILE A 1 85 ? -20.453 4.372 18.247 1.00 93.44 85 ILE A N 1
ATOM 669 C CA . ILE A 1 85 ? -19.457 3.407 18.715 1.00 93.44 85 ILE A CA 1
ATOM 670 C C . ILE A 1 85 ? -18.850 2.696 17.510 1.00 93.44 85 ILE A C 1
ATOM 672 O O . ILE A 1 85 ? -19.557 2.332 16.574 1.00 93.44 85 ILE A O 1
ATOM 676 N N . VAL A 1 86 ? -17.537 2.507 17.547 1.00 95.06 86 VAL A N 1
ATOM 677 C CA . VAL A 1 86 ? -16.776 1.740 16.564 1.00 95.06 86 VAL A CA 1
ATOM 678 C C . VAL A 1 86 ? -16.041 0.604 17.271 1.00 95.06 86 VAL A C 1
ATOM 680 O O . VAL A 1 86 ? -15.598 0.758 18.411 1.00 95.06 86 VAL A O 1
ATOM 683 N N . THR A 1 87 ? -15.924 -0.541 16.605 1.00 95.56 87 THR A N 1
ATOM 684 C CA . THR A 1 87 ? -15.211 -1.724 17.105 1.00 95.56 87 THR A CA 1
ATOM 685 C C . THR A 1 87 ? -14.146 -2.185 16.104 1.00 95.56 87 THR A C 1
ATOM 687 O O . THR A 1 87 ? -14.235 -1.818 14.925 1.00 95.56 87 THR A O 1
ATOM 690 N N . PRO A 1 88 ? -13.153 -2.997 16.520 1.00 96.31 88 PRO A N 1
ATOM 691 C CA . PRO A 1 88 ? -12.166 -3.563 15.603 1.00 96.31 88 PRO A CA 1
ATOM 692 C C . PRO A 1 88 ? -12.798 -4.300 14.412 1.00 96.31 88 PRO A C 1
ATOM 694 O O . PRO A 1 88 ? -12.417 -4.033 13.273 1.00 96.31 88 PRO A O 1
ATOM 697 N N . SER A 1 89 ? -13.833 -5.122 14.624 1.00 96.19 89 SER A N 1
ATOM 698 C CA . SER A 1 89 ? -14.555 -5.783 13.519 1.00 96.19 89 SER A CA 1
ATOM 699 C C . SER A 1 89 ? -15.245 -4.802 12.562 1.00 96.19 89 SER A C 1
ATOM 701 O O . SER A 1 89 ? -15.237 -5.023 11.350 1.00 96.19 89 SER A O 1
ATOM 703 N N . THR A 1 90 ? -15.779 -3.684 13.072 1.00 95.12 90 THR A N 1
ATOM 704 C CA . THR A 1 90 ? -16.383 -2.628 12.240 1.00 95.12 90 THR A CA 1
ATOM 705 C C . THR A 1 90 ? -15.330 -1.954 11.358 1.00 95.12 90 THR A C 1
ATOM 707 O O . THR A 1 90 ? -15.554 -1.752 10.164 1.00 95.12 90 THR A O 1
ATOM 710 N N . ILE A 1 91 ? -14.160 -1.636 11.923 1.00 96.06 91 ILE A N 1
ATOM 711 C CA . ILE A 1 91 ? -13.032 -1.060 11.174 1.00 96.06 91 ILE A CA 1
ATOM 712 C C . ILE A 1 91 ? -12.527 -2.061 10.137 1.00 96.06 91 ILE A C 1
ATOM 714 O O . ILE A 1 91 ? -12.326 -1.684 8.986 1.00 96.06 91 ILE A O 1
ATOM 718 N N . ARG A 1 92 ? -12.383 -3.338 10.507 1.00 97.00 92 ARG A N 1
ATOM 719 C CA . ARG A 1 92 ? -11.977 -4.401 9.581 1.00 97.00 92 ARG A CA 1
ATOM 720 C C . ARG A 1 92 ? -12.921 -4.498 8.384 1.00 97.00 92 ARG A C 1
ATOM 722 O O . ARG A 1 92 ? -12.453 -4.520 7.251 1.00 97.00 92 ARG A O 1
ATOM 729 N N . GLY A 1 93 ? -14.234 -4.496 8.624 1.00 96.81 93 GLY A N 1
ATOM 730 C CA . GLY A 1 93 ? -15.238 -4.495 7.558 1.00 96.81 93 GLY A CA 1
ATOM 731 C C . GLY A 1 93 ? -15.130 -3.275 6.639 1.00 96.81 93 GLY A C 1
ATOM 732 O O . GLY A 1 93 ? -15.206 -3.417 5.421 1.00 96.81 93 GLY A O 1
ATOM 733 N N . GLU A 1 94 ? -14.884 -2.086 7.199 1.00 96.06 94 GLU A N 1
ATOM 734 C CA . GLU A 1 94 ? -14.660 -0.877 6.398 1.00 96.06 94 GLU A CA 1
ATOM 735 C C . GLU A 1 94 ? -13.401 -0.990 5.531 1.00 96.06 94 GLU A C 1
ATOM 737 O O . GLU A 1 94 ? -13.454 -0.678 4.345 1.00 96.06 94 GLU A O 1
ATOM 742 N N . LEU A 1 95 ? -12.279 -1.447 6.094 1.00 96.81 95 LEU A N 1
ATOM 743 C CA . LEU A 1 95 ? -11.021 -1.580 5.357 1.00 96.81 95 LEU A CA 1
ATOM 744 C C . LEU A 1 95 ? -11.143 -2.576 4.199 1.00 96.81 95 LEU A C 1
ATOM 746 O O . LEU A 1 95 ? -10.689 -2.267 3.101 1.00 96.81 95 LEU A O 1
ATOM 750 N N . ILE A 1 96 ? -11.819 -3.712 4.404 1.00 97.56 96 ILE A N 1
ATOM 751 C CA . ILE A 1 96 ? -12.108 -4.687 3.338 1.00 97.56 96 ILE A CA 1
ATOM 752 C C . ILE A 1 96 ? -12.983 -4.054 2.251 1.00 97.56 96 ILE A C 1
ATOM 754 O O . ILE A 1 96 ? -12.675 -4.160 1.067 1.00 97.56 96 ILE A O 1
ATOM 758 N N . ALA A 1 97 ? -14.040 -3.335 2.636 1.00 97.00 97 ALA A N 1
ATOM 759 C CA . ALA A 1 97 ? -14.914 -2.669 1.674 1.00 97.00 97 ALA A CA 1
ATOM 760 C C . ALA A 1 97 ? -14.183 -1.585 0.863 1.00 97.00 97 ALA A C 1
ATOM 762 O O . ALA A 1 97 ? -14.478 -1.385 -0.315 1.00 97.00 97 ALA A O 1
ATOM 763 N N . GLN A 1 98 ? -13.233 -0.869 1.471 1.00 96.94 98 GLN A N 1
ATOM 764 C CA . GLN A 1 98 ? -12.394 0.091 0.751 1.00 96.94 98 GLN A CA 1
ATOM 765 C C . GLN A 1 98 ? -11.373 -0.601 -0.153 1.00 96.94 98 GLN A C 1
ATOM 767 O O . GLN A 1 98 ? -11.137 -0.114 -1.256 1.00 96.94 98 GLN A O 1
ATOM 772 N N . TYR A 1 99 ? -10.813 -1.733 0.272 1.00 97.56 99 TYR A N 1
ATOM 773 C CA . TYR A 1 99 ? -9.907 -2.529 -0.552 1.00 97.56 99 TYR A CA 1
ATOM 774 C C . TYR A 1 99 ? -10.605 -3.052 -1.813 1.00 97.56 99 TYR A C 1
ATOM 776 O O . TYR A 1 99 ? -10.087 -2.873 -2.906 1.00 97.56 99 TYR A O 1
ATOM 784 N N . ALA A 1 100 ? -11.835 -3.560 -1.695 1.00 97.19 100 ALA A N 1
ATOM 785 C CA . ALA A 1 100 ? -12.631 -3.989 -2.849 1.00 97.19 100 ALA A CA 1
ATOM 786 C C . ALA A 1 100 ? -12.898 -2.850 -3.857 1.00 97.19 100 ALA A C 1
ATOM 788 O O . ALA A 1 100 ? -12.929 -3.067 -5.066 1.00 97.19 100 ALA A O 1
ATOM 789 N N . LYS A 1 101 ? -13.057 -1.603 -3.384 1.00 97.31 101 LYS A N 1
ATOM 790 C CA . LYS A 1 101 ? -13.157 -0.435 -4.283 1.00 97.31 101 LYS A CA 1
ATOM 791 C C . LYS A 1 101 ? -11.838 -0.157 -4.994 1.00 97.31 101 LYS A C 1
ATOM 793 O O . LYS A 1 101 ? -11.846 0.128 -6.182 1.00 97.31 101 LYS A O 1
ATOM 798 N N . LEU A 1 102 ? -10.722 -0.235 -4.271 1.00 97.25 102 LEU A N 1
ATOM 799 C CA . LEU A 1 102 ? -9.392 -0.063 -4.852 1.00 97.25 102 LEU A CA 1
ATOM 800 C C . LEU A 1 102 ? -9.083 -1.152 -5.887 1.00 97.25 102 LEU A C 1
ATOM 802 O O . LEU A 1 102 ? -8.427 -0.859 -6.881 1.00 97.25 102 LEU A O 1
ATOM 806 N N . GLU A 1 103 ? -9.570 -2.375 -5.675 1.00 96.88 103 GLU A N 1
ATOM 807 C CA . GLU A 1 103 ? -9.434 -3.483 -6.625 1.00 96.88 103 GLU A CA 1
ATOM 808 C C . GLU A 1 103 ? -10.205 -3.189 -7.916 1.00 96.88 103 GLU A C 1
ATOM 810 O O . GLU A 1 103 ? -9.638 -3.248 -9.004 1.00 96.88 103 GLU A O 1
ATOM 815 N N . LEU A 1 104 ? -11.460 -2.741 -7.801 1.00 97.00 104 LEU A N 1
ATOM 816 C CA . LEU A 1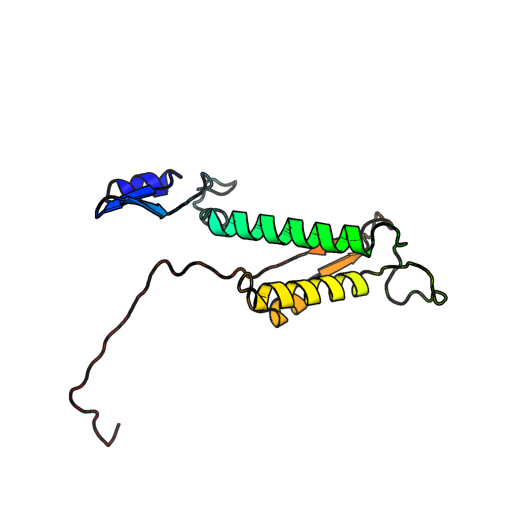 104 ? -12.262 -2.319 -8.953 1.00 97.00 104 LEU A CA 1
ATOM 817 C C . LEU A 1 104 ? -11.635 -1.139 -9.721 1.00 97.00 104 LEU A C 1
ATOM 819 O O . LEU A 1 104 ? -11.765 -1.046 -10.939 1.00 97.00 104 LEU A O 1
ATOM 823 N N . GLU A 1 105 ? -10.966 -0.231 -9.012 1.00 96.81 105 GLU A N 1
ATOM 824 C CA . GLU A 1 105 ? -10.249 0.910 -9.593 1.00 96.81 105 GLU A CA 1
ATOM 825 C C . GLU A 1 105 ? -8.890 0.524 -10.212 1.00 96.81 105 GLU A C 1
ATOM 827 O O . GLU A 1 105 ? -8.252 1.362 -10.849 1.00 96.81 105 GLU A O 1
ATOM 832 N N . GLY A 1 106 ? -8.441 -0.726 -10.052 1.00 95.38 106 GLY A N 1
ATOM 833 C CA . GLY A 1 106 ? -7.180 -1.214 -10.610 1.00 95.38 106 GLY A CA 1
ATOM 834 C C . GLY A 1 106 ? -5.938 -0.801 -9.815 1.00 95.38 106 GLY A C 1
ATOM 835 O O . GLY A 1 106 ? -4.843 -0.734 -10.373 1.00 95.38 106 GLY A O 1
ATOM 836 N N . HIS A 1 107 ? -6.079 -0.515 -8.519 1.00 95.88 107 HIS A N 1
ATOM 837 C CA . HIS A 1 107 ? -4.955 -0.182 -7.640 1.00 95.88 107 HIS A CA 1
ATOM 838 C C . HIS A 1 107 ? -4.403 -1.375 -6.856 1.00 95.88 107 HIS A C 1
ATOM 840 O O . HIS A 1 107 ? -3.241 -1.348 -6.456 1.00 95.88 107 HIS A O 1
ATOM 846 N N . VAL A 1 108 ? -5.215 -2.386 -6.585 1.00 97.00 108 VAL A N 1
ATOM 847 C CA . VAL A 1 108 ? -4.833 -3.563 -5.794 1.00 97.00 108 VAL A CA 1
ATOM 848 C C . VAL A 1 108 ? -5.453 -4.812 -6.402 1.00 97.00 108 VAL A C 1
ATOM 850 O O . VAL A 1 108 ? -6.358 -4.701 -7.223 1.00 97.00 108 VAL A O 1
ATOM 853 N N . GLU A 1 109 ? -4.981 -5.979 -5.994 1.00 96.62 109 GLU A N 1
ATOM 854 C CA . GLU A 1 109 ? -5.537 -7.272 -6.392 1.00 96.62 109 GLU A CA 1
ATOM 855 C C . GLU A 1 109 ? -5.734 -8.193 -5.178 1.00 96.62 109 GLU A C 1
ATOM 857 O O . GLU A 1 109 ? -5.359 -7.851 -4.050 1.00 96.62 109 GLU A O 1
ATOM 862 N N . ASN A 1 110 ? -6.367 -9.346 -5.402 1.00 97.00 110 ASN A N 1
ATOM 863 C CA . ASN A 1 110 ? -6.550 -10.414 -4.419 1.00 97.00 110 ASN A CA 1
ATOM 864 C C . ASN A 1 110 ? -7.305 -9.979 -3.144 1.00 97.00 110 ASN A C 1
ATOM 866 O O . ASN A 1 110 ? -6.881 -10.288 -2.028 1.00 97.00 110 ASN A O 1
ATOM 870 N N . ALA A 1 111 ? -8.446 -9.287 -3.277 1.00 96.06 111 ALA A N 1
ATOM 871 C CA . ALA A 1 111 ? -9.202 -8.777 -2.123 1.00 96.06 111 ALA A CA 1
ATOM 872 C C . ALA A 1 111 ? -9.629 -9.845 -1.100 1.00 96.06 111 ALA A C 1
ATOM 874 O O . ALA A 1 111 ? -9.669 -9.562 0.100 1.00 96.06 111 ALA A O 1
ATOM 875 N N . GLU A 1 112 ? -9.928 -11.065 -1.550 1.00 96.19 112 GLU A N 1
ATOM 876 C CA . GLU A 1 112 ? -10.258 -12.188 -0.663 1.00 96.19 112 GLU A CA 1
ATOM 877 C C . GLU A 1 112 ? -9.067 -12.552 0.233 1.00 96.19 112 GLU A C 1
ATOM 879 O O . GLU A 1 112 ? -9.195 -12.591 1.457 1.00 96.19 112 GLU A O 1
ATOM 884 N N . LEU A 1 113 ? -7.882 -12.703 -0.364 1.00 97.19 113 LEU A N 1
ATOM 885 C CA . LEU A 1 113 ? -6.646 -13.016 0.353 1.00 97.19 113 LEU A CA 1
ATOM 886 C C . LEU A 1 113 ? -6.212 -11.859 1.267 1.00 97.19 113 LEU A C 1
ATOM 888 O O . LEU A 1 113 ? -5.785 -12.072 2.403 1.00 97.19 113 LEU A O 1
ATOM 892 N N . PHE A 1 114 ? -6.388 -10.616 0.810 1.00 97.31 114 PHE A N 1
ATOM 893 C CA . PHE A 1 114 ? -6.190 -9.434 1.645 1.00 97.31 114 PHE A CA 1
ATOM 894 C C . PHE A 1 114 ? -7.071 -9.488 2.900 1.00 97.31 114 PHE A C 1
ATOM 896 O O . PHE A 1 114 ? -6.592 -9.222 4.004 1.00 97.31 114 PHE A O 1
ATOM 903 N N . ALA A 1 115 ? -8.349 -9.853 2.759 1.00 96.44 115 ALA A N 1
ATOM 904 C CA . ALA A 1 115 ? -9.248 -9.962 3.898 1.00 96.44 115 ALA A CA 1
ATOM 905 C C . ALA A 1 115 ? -8.764 -11.025 4.896 1.00 96.44 115 ALA A C 1
ATOM 907 O O . ALA A 1 115 ? -8.805 -10.771 6.100 1.00 96.44 115 ALA A O 1
ATOM 908 N N . GLU A 1 116 ? -8.273 -12.174 4.433 1.00 97.50 116 GLU A N 1
ATOM 909 C CA . GLU A 1 116 ? -7.731 -13.233 5.298 1.00 97.50 116 GLU A CA 1
ATOM 910 C C . GLU A 1 116 ? -6.527 -12.768 6.127 1.00 97.50 116 GLU A C 1
ATOM 912 O O . GLU A 1 116 ? -6.454 -13.059 7.323 1.00 97.50 116 GLU A O 1
ATOM 917 N N . HIS A 1 117 ? -5.619 -11.999 5.525 1.00 97.25 117 HIS A N 1
ATOM 918 C CA . HIS A 1 117 ? -4.401 -11.532 6.192 1.00 97.25 117 HIS A CA 1
ATOM 919 C C . HIS A 1 117 ? -4.548 -10.193 6.929 1.00 97.25 117 HIS A C 1
ATOM 921 O O . HIS A 1 117 ? -3.669 -9.824 7.711 1.00 97.25 117 HIS A O 1
ATOM 927 N N . LEU A 1 118 ? -5.642 -9.458 6.717 1.00 97.81 118 LEU A N 1
ATOM 928 C CA . LEU A 1 118 ? -5.921 -8.209 7.419 1.00 97.81 118 LEU A CA 1
ATOM 929 C C . LEU A 1 118 ? -6.199 -8.461 8.907 1.00 97.81 118 LEU A C 1
ATOM 931 O O . LEU A 1 118 ? -7.229 -9.039 9.280 1.00 97.81 118 LEU A O 1
ATOM 935 N N . ILE A 1 119 ? -5.336 -7.902 9.758 1.00 97.44 119 ILE A N 1
ATOM 936 C CA . ILE A 1 119 ? -5.494 -7.927 11.215 1.00 97.44 119 ILE A CA 1
ATOM 937 C C . ILE A 1 119 ? -5.888 -6.535 11.694 1.00 97.44 119 ILE A C 1
ATOM 939 O O . ILE A 1 119 ? -5.215 -5.547 11.400 1.00 97.44 119 ILE A O 1
ATOM 943 N N . VAL A 1 120 ? -6.979 -6.466 12.454 1.00 97.38 120 VAL A N 1
ATOM 944 C CA . VAL A 1 120 ? -7.429 -5.257 13.146 1.00 97.38 120 VAL A CA 1
ATOM 945 C C . VAL A 1 120 ? -7.753 -5.641 14.575 1.00 97.38 120 VAL A C 1
ATOM 947 O O . VAL A 1 120 ? -8.657 -6.439 14.814 1.00 97.38 120 VAL A O 1
ATOM 950 N N . GLU A 1 121 ? -7.034 -5.061 15.523 1.00 96.31 121 GLU A N 1
ATOM 951 C CA . GLU A 1 121 ? -7.169 -5.397 16.935 1.00 96.31 121 GLU A CA 1
ATOM 952 C C . GLU A 1 121 ? -7.085 -4.154 17.813 1.00 96.31 121 GLU A C 1
ATOM 954 O O . GLU A 1 121 ? -6.515 -3.128 17.440 1.00 96.31 121 GLU A O 1
ATOM 959 N N . ARG A 1 122 ? -7.682 -4.232 18.999 1.00 95.31 122 ARG A N 1
ATOM 960 C CA . ARG A 1 122 ? -7.525 -3.199 20.020 1.00 95.31 122 ARG A CA 1
ATOM 961 C C . ARG A 1 122 ? -6.216 -3.447 20.758 1.00 95.31 122 ARG A C 1
ATOM 963 O O . ARG A 1 122 ? -5.926 -4.590 21.102 1.00 95.31 122 ARG A O 1
ATOM 970 N N . ASP A 1 123 ? -5.452 -2.391 21.004 1.00 95.12 123 ASP A N 1
ATOM 971 C CA . ASP A 1 123 ? -4.180 -2.514 21.709 1.00 95.12 123 ASP A CA 1
ATOM 972 C C . ASP A 1 123 ? -4.393 -3.044 23.142 1.00 95.12 123 ASP A C 1
ATOM 974 O O . ASP A 1 123 ? -5.353 -2.677 23.827 1.00 95.12 123 ASP A O 1
ATOM 978 N N . SER A 1 124 ? -3.519 -3.955 23.578 1.00 92.69 124 SER A N 1
ATOM 979 C CA . SER A 1 124 ? -3.638 -4.622 24.880 1.00 92.69 124 SER A CA 1
ATOM 980 C C . SER A 1 124 ? -3.159 -3.757 26.050 1.00 92.69 124 SER A C 1
ATOM 982 O O . SER A 1 124 ? -3.527 -4.030 27.191 1.00 92.69 124 SER A O 1
ATOM 984 N N . GLN A 1 125 ? -2.350 -2.730 25.779 1.00 94.62 125 GLN A N 1
ATOM 985 C CA . GLN A 1 125 ? -1.796 -1.800 26.765 1.00 94.62 125 GLN A CA 1
ATOM 986 C C . GLN A 1 125 ? -2.456 -0.415 26.689 1.00 94.62 125 GLN A C 1
ATOM 988 O O . GLN A 1 125 ? -2.484 0.301 27.688 1.00 94.62 125 GLN A O 1
ATOM 993 N N . ASP A 1 126 ? -3.030 -0.049 25.540 1.00 93.81 126 ASP A N 1
ATOM 994 C CA . ASP A 1 126 ? -3.785 1.190 25.339 1.00 93.81 126 ASP A CA 1
ATOM 995 C C . ASP A 1 126 ? -5.218 0.919 24.836 1.00 93.81 126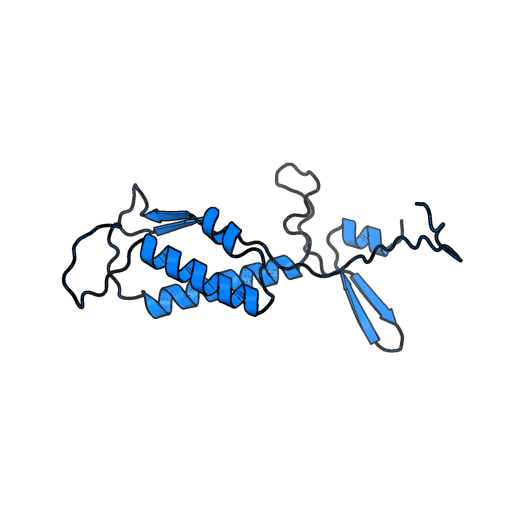 ASP A C 1
ATOM 997 O O . ASP A 1 126 ? -5.468 0.795 23.633 1.00 93.81 126 ASP A O 1
ATOM 1001 N N . PRO A 1 127 ? -6.224 0.925 25.730 1.00 91.62 127 PRO A N 1
ATOM 1002 C CA . PRO A 1 127 ? -7.615 0.739 25.338 1.00 91.62 127 PRO A CA 1
ATOM 1003 C C . PRO A 1 127 ? -8.141 1.807 24.368 1.00 91.62 127 PRO A C 1
ATOM 1005 O O . PRO A 1 127 ? -9.202 1.611 23.784 1.00 91.62 127 PRO A O 1
ATOM 1008 N N . SER A 1 128 ? -7.478 2.943 24.174 1.00 93.06 128 SER A N 1
ATOM 1009 C CA . SER A 1 128 ? -7.933 3.976 23.232 1.00 93.06 128 SER A CA 1
ATOM 1010 C C . SER A 1 128 ? -7.350 3.808 21.827 1.00 93.06 128 SER A C 1
ATOM 1012 O O . SER A 1 128 ? -7.639 4.622 20.949 1.00 93.06 128 SER A O 1
ATOM 1014 N N . ARG A 1 129 ? -6.570 2.747 21.587 1.00 93.81 129 ARG A N 1
ATOM 1015 C CA . ARG A 1 129 ? -5.839 2.524 20.340 1.00 93.81 129 ARG A CA 1
ATOM 1016 C C . ARG A 1 129 ? -6.301 1.263 19.607 1.00 93.81 129 ARG A C 1
ATOM 1018 O O . ARG A 1 129 ? -6.558 0.219 20.205 1.00 93.81 129 ARG A O 1
ATOM 1025 N N . VAL A 1 130 ? -6.368 1.368 18.280 1.00 95.19 130 VAL A N 1
ATOM 1026 C CA . VAL A 1 130 ? -6.552 0.239 17.356 1.00 95.19 130 VAL A CA 1
ATOM 1027 C C . VAL A 1 130 ? -5.269 0.063 16.556 1.00 95.19 130 VAL A C 1
ATOM 1029 O O . VAL A 1 130 ? -4.747 1.033 16.006 1.00 95.19 130 VAL A O 1
ATOM 1032 N N . ASN A 1 131 ? -4.778 -1.168 16.485 1.00 96.19 131 ASN A N 1
ATOM 1033 C CA . ASN A 1 131 ? -3.658 -1.570 15.651 1.00 96.19 131 ASN A CA 1
ATOM 1034 C C . ASN A 1 131 ? -4.185 -2.265 14.394 1.00 96.19 131 ASN A C 1
ATOM 1036 O O . ASN A 1 131 ? -5.138 -3.043 14.451 1.00 96.19 131 ASN A O 1
ATOM 1040 N N . VAL A 1 132 ? -3.565 -1.959 13.255 1.00 96.50 132 VAL A N 1
ATOM 1041 C CA . VAL A 1 132 ? -3.920 -2.531 11.955 1.00 96.50 132 VAL A CA 1
ATOM 1042 C C . VAL A 1 132 ? -2.654 -3.048 11.289 1.00 96.50 132 VAL A C 1
ATOM 1044 O O . VAL A 1 132 ? -1.734 -2.272 11.033 1.00 96.50 132 VAL A O 1
ATOM 1047 N N . LEU A 1 133 ? -2.629 -4.341 10.972 1.00 96.81 133 LEU A N 1
ATOM 1048 C CA . LEU A 1 133 ? -1.699 -4.903 9.999 1.00 96.81 133 LEU A CA 1
ATOM 1049 C C . LEU A 1 133 ? -2.420 -4.908 8.658 1.00 96.81 133 LEU A C 1
ATOM 1051 O O . LEU A 1 133 ? -3.384 -5.646 8.481 1.00 96.81 133 LEU A O 1
ATOM 1055 N N . PHE A 1 134 ? -1.962 -4.065 7.737 1.00 95.75 134 PHE A N 1
ATOM 1056 C CA . PHE A 1 134 ? -2.532 -3.912 6.403 1.00 95.75 134 PHE A CA 1
ATOM 1057 C C . PHE A 1 134 ? -1.557 -4.518 5.378 1.00 95.75 134 PHE A C 1
ATOM 1059 O O . PHE A 1 134 ? -0.517 -3.900 5.145 1.00 95.75 134 PHE A O 1
ATOM 1066 N N . PRO A 1 135 ? -1.840 -5.709 4.811 1.00 95.62 135 PRO A N 1
ATOM 1067 C CA . PRO A 1 135 ? -0.955 -6.393 3.865 1.00 95.62 135 PRO A CA 1
ATOM 1068 C C . PRO A 1 135 ? -1.494 -6.296 2.425 1.00 95.62 135 PRO A C 1
ATOM 1070 O O . PRO A 1 135 ? -2.104 -7.246 1.939 1.00 95.62 135 PRO A O 1
ATOM 1073 N N . PRO A 1 136 ? -1.349 -5.148 1.743 1.00 94.81 136 PRO A N 1
ATOM 1074 C CA . PRO A 1 136 ? -1.897 -4.972 0.409 1.00 94.81 136 PRO A CA 1
ATOM 1075 C C . PRO A 1 136 ? -1.098 -5.748 -0.632 1.00 94.81 136 PRO A C 1
ATOM 1077 O O . PRO A 1 136 ? 0.128 -5.833 -0.546 1.00 94.81 136 PRO A O 1
ATOM 1080 N N . ASP A 1 137 ? -1.805 -6.200 -1.658 1.00 95.44 137 ASP A N 1
ATOM 1081 C CA . ASP A 1 137 ? -1.227 -6.694 -2.897 1.00 95.44 137 ASP A CA 1
ATOM 1082 C C . ASP A 1 137 ? -1.457 -5.651 -3.997 1.00 95.44 137 ASP A C 1
ATOM 1084 O O . ASP A 1 137 ? -2.591 -5.373 -4.397 1.00 95.44 137 ASP A O 1
ATOM 1088 N N . TYR A 1 138 ? -0.388 -4.964 -4.400 1.00 94.81 138 TYR A N 1
ATOM 1089 C CA . TYR A 1 138 ? -0.474 -3.858 -5.349 1.00 94.81 138 TYR A CA 1
ATOM 1090 C C . TYR A 1 138 ? -0.427 -4.367 -6.784 1.00 94.81 138 TYR A C 1
ATOM 1092 O O . TYR A 1 138 ? 0.479 -5.112 -7.151 1.00 94.81 138 TYR A O 1
ATOM 1100 N N . ILE A 1 139 ? -1.313 -3.842 -7.634 1.00 93.50 139 ILE A N 1
ATOM 1101 C CA . ILE A 1 139 ? -1.198 -4.056 -9.078 1.00 93.50 139 ILE A CA 1
ATOM 1102 C C . ILE A 1 139 ? 0.078 -3.383 -9.582 1.00 93.50 139 ILE A C 1
ATOM 1104 O O . ILE A 1 139 ? 0.296 -2.184 -9.382 1.00 93.50 139 ILE A O 1
ATOM 1108 N N . ASN A 1 140 ? 0.901 -4.168 -10.272 1.00 89.38 140 ASN A N 1
ATOM 1109 C CA . ASN A 1 140 ? 2.209 -3.760 -10.764 1.00 89.38 140 ASN A CA 1
ATOM 1110 C C . ASN A 1 140 ? 2.173 -3.322 -12.236 1.00 89.38 140 ASN A C 1
ATOM 1112 O O . ASN A 1 140 ? 1.319 -3.725 -13.024 1.00 89.38 140 ASN A O 1
ATOM 1116 N N . GLY A 1 141 ? 3.161 -2.519 -12.639 1.00 86.00 141 GLY A N 1
ATOM 1117 C CA . GLY A 1 141 ? 3.343 -2.148 -14.042 1.00 86.00 141 GLY A CA 1
ATOM 1118 C C . GLY A 1 141 ? 3.902 -3.301 -14.885 1.00 86.00 141 GLY A C 1
ATOM 1119 O O . GLY A 1 141 ? 4.876 -3.950 -14.500 1.00 86.00 141 GLY A O 1
ATOM 1120 N N . LEU A 1 142 ? 3.352 -3.509 -16.086 1.00 88.12 142 LEU A N 1
ATOM 1121 C CA . LEU A 1 142 ? 3.908 -4.445 -17.068 1.00 88.12 142 LEU A CA 1
ATOM 1122 C C . LEU A 1 142 ? 5.227 -3.896 -17.637 1.00 88.12 142 LEU A C 1
ATOM 1124 O O . LEU A 1 142 ? 5.227 -3.069 -18.547 1.00 88.12 142 LEU A O 1
ATOM 1128 N N . ARG A 1 143 ? 6.364 -4.349 -17.095 1.00 83.31 143 ARG A N 1
ATOM 1129 C CA . ARG A 1 143 ? 7.702 -3.883 -17.516 1.00 83.31 143 ARG A CA 1
ATOM 1130 C C . ARG A 1 143 ? 8.383 -4.782 -18.545 1.00 83.31 143 ARG A C 1
ATOM 1132 O O . ARG A 1 143 ? 9.123 -4.287 -19.390 1.00 83.31 143 ARG A O 1
ATOM 1139 N N . VAL A 1 144 ? 8.175 -6.094 -18.461 1.00 86.12 144 VAL A N 1
ATOM 1140 C CA . VAL A 1 144 ? 8.802 -7.079 -19.350 1.00 86.12 144 VAL A CA 1
ATOM 1141 C C . VAL A 1 144 ? 7.715 -7.975 -19.912 1.00 86.12 144 VAL A C 1
ATOM 1143 O O . VAL A 1 144 ? 7.007 -8.640 -19.163 1.00 86.12 144 VAL A O 1
ATOM 1146 N N . PHE A 1 145 ? 7.608 -8.004 -21.235 1.00 90.75 145 PHE A N 1
ATOM 1147 C CA . PHE A 1 145 ? 6.775 -8.962 -21.944 1.00 90.75 145 PHE A CA 1
ATOM 1148 C C . PHE A 1 145 ? 7.675 -10.052 -22.524 1.00 90.75 145 PHE A C 1
ATOM 1150 O O . PHE A 1 145 ? 8.469 -9.793 -23.428 1.00 90.75 145 PHE A O 1
ATOM 1157 N N . ALA A 1 146 ? 7.579 -11.261 -21.976 1.00 92.75 146 ALA A N 1
ATOM 1158 C CA . ALA A 1 146 ? 8.309 -12.426 -22.457 1.00 92.75 146 ALA A CA 1
ATOM 1159 C C . ALA A 1 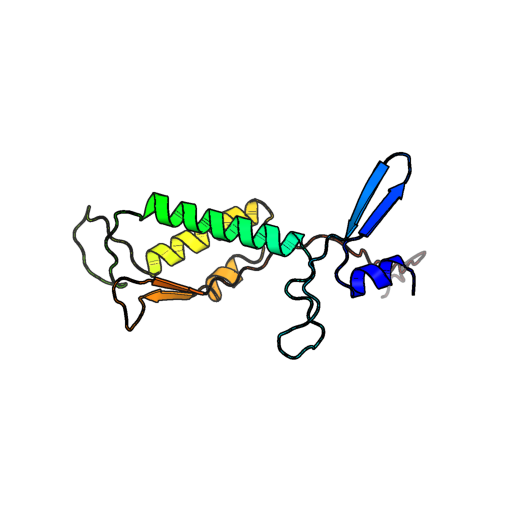146 ? 7.325 -13.388 -23.130 1.00 92.75 146 ALA A C 1
ATOM 1161 O O . ALA A 1 146 ? 6.376 -13.846 -22.499 1.00 92.75 146 ALA A O 1
ATOM 1162 N N . LEU A 1 147 ? 7.556 -13.694 -24.409 1.00 94.75 147 LEU A N 1
ATOM 1163 C CA . LEU A 1 147 ? 6.719 -14.599 -25.193 1.00 94.75 147 LEU A CA 1
ATOM 1164 C C . LEU A 1 147 ? 7.568 -15.712 -25.807 1.00 94.75 147 LEU A C 1
ATOM 1166 O O . LEU A 1 147 ? 8.591 -15.448 -26.438 1.00 94.75 147 LEU A O 1
ATOM 1170 N N . LEU A 1 148 ? 7.105 -16.953 -25.658 1.00 93.75 148 LEU A N 1
ATOM 1171 C CA . LEU A 1 148 ? 7.658 -18.121 -26.334 1.00 93.75 148 LEU A CA 1
ATOM 1172 C C . LEU A 1 148 ? 6.712 -18.541 -27.461 1.00 93.75 148 LEU A C 1
ATOM 1174 O O . LEU A 1 148 ? 5.635 -19.072 -27.204 1.00 93.75 148 LEU A O 1
ATOM 1178 N N . ASN A 1 149 ? 7.124 -18.319 -28.709 1.00 93.75 149 ASN A N 1
ATOM 1179 C CA . ASN A 1 149 ? 6.360 -18.765 -29.870 1.00 93.75 149 ASN A CA 1
ATOM 1180 C C . ASN A 1 149 ? 6.842 -20.145 -30.336 1.00 93.75 149 ASN A C 1
ATOM 1182 O O . ASN A 1 149 ? 7.939 -20.263 -30.884 1.00 93.75 149 ASN A O 1
ATOM 1186 N N . GLN A 1 150 ? 6.016 -21.176 -30.157 1.00 91.12 150 GLN A N 1
ATOM 1187 C CA . GLN A 1 150 ? 6.235 -22.495 -30.751 1.00 91.12 150 GLN A CA 1
ATOM 1188 C C . GLN A 1 150 ? 5.180 -22.746 -31.823 1.00 91.12 150 GLN A C 1
ATOM 1190 O O . GLN A 1 150 ? 4.062 -23.151 -31.517 1.00 91.12 150 GLN A O 1
ATOM 1195 N N . PHE A 1 151 ? 5.537 -22.524 -33.087 1.00 87.38 151 PHE A N 1
ATOM 1196 C CA . PHE A 1 151 ? 4.612 -22.767 -34.188 1.00 87.38 151 PHE A CA 1
ATOM 1197 C C . PHE A 1 151 ? 4.749 -24.191 -34.746 1.00 87.38 151 PHE A C 1
ATOM 1199 O O . PHE A 1 151 ? 5.819 -24.814 -34.727 1.00 87.38 151 PHE A O 1
ATOM 1206 N N . ARG A 1 152 ? 3.629 -24.706 -35.252 1.00 89.19 152 ARG A N 1
ATOM 1207 C CA . ARG A 1 152 ? 3.535 -25.890 -36.109 1.00 89.19 152 ARG A CA 1
ATOM 1208 C C . ARG A 1 152 ? 2.704 -25.502 -37.323 1.00 89.19 152 ARG A C 1
ATOM 1210 O O . ARG A 1 152 ? 1.769 -24.720 -37.194 1.00 89.19 152 ARG A O 1
ATOM 1217 N N . LEU A 1 153 ? 3.047 -26.041 -38.490 1.00 83.75 153 LEU A N 1
ATOM 1218 C CA . LEU A 1 153 ? 2.230 -25.855 -39.694 1.00 83.75 153 LEU A CA 1
ATOM 1219 C C . LEU A 1 153 ? 0.906 -26.629 -39.587 1.00 83.75 153 LEU A C 1
ATOM 1221 O O . LEU A 1 153 ? -0.111 -26.179 -40.100 1.00 83.75 153 LEU A O 1
ATOM 1225 N N . GLN A 1 154 ? 0.924 -27.763 -38.881 1.00 82.56 154 GLN A N 1
ATOM 1226 C CA . GLN A 1 154 ? -0.239 -28.579 -38.551 1.00 82.56 154 GLN A CA 1
ATOM 1227 C C . GLN A 1 154 ? 0.072 -29.396 -37.285 1.00 82.56 154 GLN A C 1
ATOM 1229 O O . GLN A 1 154 ? 1.211 -29.833 -37.108 1.00 82.56 154 GLN A O 1
ATOM 1234 N N . TYR A 1 155 ? -0.907 -29.567 -36.392 1.00 79.12 155 TYR A N 1
ATOM 1235 C CA . TYR A 1 155 ? -0.808 -30.497 -35.261 1.00 79.12 155 TYR A CA 1
ATOM 1236 C C . TYR A 1 155 ? -1.157 -31.910 -35.730 1.00 79.12 155 TYR A C 1
ATOM 1238 O O . TYR A 1 155 ? -2.045 -32.076 -36.568 1.00 79.12 155 TYR A O 1
ATOM 1246 N N . ASP A 1 156 ? -0.459 -32.914 -35.204 1.00 78.19 156 ASP A N 1
ATOM 1247 C CA . ASP A 1 156 ? -0.777 -34.307 -35.499 1.00 78.19 156 ASP A CA 1
ATOM 1248 C C . ASP A 1 156 ? -2.134 -34.648 -34.871 1.00 78.19 156 ASP A C 1
ATOM 1250 O O . ASP A 1 156 ? -2.362 -34.360 -33.697 1.00 78.19 156 ASP A O 1
ATOM 1254 N N . ALA A 1 157 ? -3.054 -35.232 -35.640 1.00 72.00 157 ALA A N 1
ATOM 1255 C CA . ALA A 1 157 ? -4.435 -35.465 -35.196 1.00 72.00 157 ALA A CA 1
ATOM 1256 C C . ALA A 1 157 ? -4.558 -36.518 -34.073 1.00 72.00 157 ALA A C 1
ATOM 1258 O O . ALA A 1 157 ? -5.656 -36.758 -33.575 1.00 72.00 157 ALA A O 1
ATOM 1259 N N . ALA A 1 158 ? -3.445 -37.159 -33.705 1.00 68.81 158 ALA A N 1
ATOM 1260 C CA . ALA A 1 158 ? -3.360 -38.227 -32.714 1.00 68.81 158 ALA A CA 1
ATOM 1261 C C . ALA A 1 158 ? -2.530 -37.861 -31.463 1.00 68.81 158 ALA A C 1
ATOM 1263 O O . ALA A 1 158 ? -2.197 -38.762 -30.693 1.00 68.81 158 ALA A O 1
ATOM 1264 N N . ALA A 1 159 ? -2.174 -36.583 -31.275 1.00 55.34 159 ALA A N 1
ATOM 1265 C CA . ALA A 1 159 ? -1.498 -36.091 -30.069 1.00 55.34 159 ALA A CA 1
ATOM 1266 C C . ALA A 1 159 ? -2.489 -35.625 -28.992 1.00 55.34 159 ALA A C 1
ATOM 1268 O O . ALA A 1 159 ? -3.494 -34.972 -29.357 1.00 55.34 159 ALA A O 1
#

Foldseek 3Di:
DDPQVVCLLQQHFDWDDDDHDIGGLFHFGNDQADPVRHGDCPRGGPVLVVLVVVLVVVLVVVCCVQQVPADEDEPPDDDDPPHRYDYQVNSLVVSLVVLVVCVVVQFFDDSVVQSVPWDWDQDPVDNRDIDIDGDTHTRDDDNDDDDDDDDDPDDDPVD

pLDDT: mean 91.38, std 6.39, range [54.59, 97.81]

Secondary structure (DSSP, 8-state):
--HHHHHHHTT--EEEEETTEEEEEE-B-S--B-TTS-B--TTTBHHHHHHHHHHHHHHHHHHHHHHTTPEE--TT----TT--EE-HHHHHHHHHHHHHHHHHTTSB--HHHHHHH-EEEE-SS-TT-EEEE----BPPP-----------SS--TT-

Radius of gyration: 23.38 Å; chains: 1; bounding box: 56×53×66 Å